Protein AF-A0A947P229-F1 (afdb_monomer_lite)

Structure (mmCIF, N/CA/C/O backbone):
data_AF-A0A947P229-F1
#
_entry.id   AF-A0A947P229-F1
#
loop_
_atom_site.group_PDB
_atom_site.id
_atom_site.type_symbol
_atom_site.label_atom_id
_atom_site.label_alt_id
_atom_site.label_comp_id
_atom_site.label_asym_id
_atom_site.label_entity_id
_atom_site.label_seq_id
_atom_site.pdbx_PDB_ins_code
_atom_site.Cartn_x
_atom_site.Cartn_y
_atom_site.Cartn_z
_atom_site.occupancy
_atom_site.B_iso_or_equiv
_atom_site.auth_seq_id
_atom_site.auth_comp_id
_atom_site.auth_asym_id
_atom_site.auth_atom_id
_atom_site.pdbx_PDB_model_num
ATOM 1 N N . MET A 1 1 ? -79.446 -22.040 39.000 1.00 41.03 1 MET A N 1
ATOM 2 C CA . MET A 1 1 ? -77.979 -22.209 38.901 1.00 41.03 1 MET A CA 1
ATOM 3 C C . MET A 1 1 ? -77.369 -20.824 38.721 1.00 41.03 1 MET A C 1
ATOM 5 O O . MET A 1 1 ? -77.717 -20.175 37.747 1.00 41.03 1 MET A O 1
ATOM 9 N N . SER A 1 2 ? -76.586 -20.335 39.691 1.00 46.50 2 SER A N 1
ATOM 10 C CA . SER A 1 2 ? -75.969 -18.994 39.669 1.00 46.50 2 SER A CA 1
ATOM 11 C C . SER A 1 2 ? -74.492 -19.120 39.303 1.00 46.50 2 SER A C 1
ATOM 13 O O . SER A 1 2 ? -73.738 -19.811 39.989 1.00 46.50 2 SER A O 1
ATOM 15 N N . THR A 1 3 ? -74.101 -18.513 38.188 1.00 54.28 3 THR A N 1
ATOM 16 C CA . THR A 1 3 ? -72.767 -18.632 37.597 1.00 54.28 3 THR A CA 1
ATOM 17 C C . THR A 1 3 ? -71.863 -17.535 38.161 1.00 54.28 3 THR A C 1
ATOM 19 O O . THR A 1 3 ? -71.920 -16.389 37.720 1.00 54.28 3 THR A O 1
ATOM 22 N N . ASN A 1 4 ? -71.023 -17.872 39.143 1.00 56.62 4 ASN A N 1
ATOM 23 C CA . ASN A 1 4 ? -69.988 -16.970 39.655 1.00 56.62 4 ASN A CA 1
ATOM 24 C C . ASN A 1 4 ? -68.887 -16.803 38.597 1.00 56.62 4 ASN A C 1
ATOM 26 O O . ASN A 1 4 ? -68.043 -17.680 38.421 1.00 56.62 4 ASN A O 1
ATOM 30 N N . GLN A 1 5 ? -68.908 -15.686 37.873 1.00 63.47 5 GLN A N 1
ATOM 31 C CA . GLN A 1 5 ? -67.851 -15.329 36.930 1.00 63.47 5 GLN A CA 1
ATOM 32 C C . GLN A 1 5 ? -66.635 -14.812 37.709 1.00 63.47 5 GLN A C 1
ATOM 34 O O . GLN A 1 5 ? -66.685 -13.759 38.342 1.00 63.47 5 GLN A O 1
ATOM 39 N N . PHE A 1 6 ? -65.533 -15.562 37.670 1.00 57.56 6 PHE A N 1
ATOM 40 C CA . PHE A 1 6 ? -64.245 -15.115 38.196 1.00 57.56 6 PHE A CA 1
ATOM 41 C C . PHE A 1 6 ? -63.617 -14.108 37.228 1.00 57.56 6 PHE A C 1
ATOM 43 O O . PHE A 1 6 ? -63.179 -14.466 36.136 1.00 57.56 6 PHE A O 1
ATOM 50 N N . VAL A 1 7 ? -63.558 -12.841 37.635 1.00 64.19 7 VAL A N 1
ATOM 51 C CA . VAL A 1 7 ? -62.870 -11.779 36.892 1.00 64.19 7 VAL A CA 1
ATOM 52 C C . VAL A 1 7 ? -61.432 -11.685 37.395 1.00 64.19 7 VAL A C 1
ATOM 54 O O . VAL A 1 7 ? -61.172 -11.160 38.476 1.00 64.19 7 VAL A O 1
ATOM 57 N N . VAL A 1 8 ? -60.479 -12.187 36.610 1.00 61.34 8 VAL A N 1
ATOM 58 C CA . VAL A 1 8 ? -59.045 -12.019 36.883 1.00 61.34 8 VAL A CA 1
ATOM 59 C C . VAL A 1 8 ? -58.591 -10.701 36.257 1.00 61.34 8 VAL A C 1
ATOM 61 O O . VAL A 1 8 ? -58.497 -10.573 35.038 1.00 61.34 8 VAL A O 1
ATOM 64 N N . ARG A 1 9 ? -58.332 -9.690 37.091 1.00 62.00 9 ARG A N 1
ATOM 65 C CA . ARG A 1 9 ? -57.817 -8.391 36.641 1.00 62.00 9 ARG A CA 1
ATOM 66 C C . ARG A 1 9 ? -56.302 -8.518 36.431 1.00 62.00 9 ARG A C 1
ATOM 68 O O . ARG A 1 9 ? -55.552 -8.589 37.400 1.00 62.00 9 ARG A O 1
ATOM 75 N N . ILE A 1 10 ? -55.855 -8.575 35.176 1.00 63.66 10 ILE A N 1
ATOM 76 C CA . ILE A 1 10 ? -54.425 -8.588 34.827 1.00 63.66 10 ILE A CA 1
ATOM 77 C C . ILE A 1 10 ? -53.853 -7.210 35.172 1.00 63.66 10 ILE A C 1
ATOM 79 O O . ILE A 1 10 ? -54.095 -6.230 34.470 1.00 63.66 10 ILE A O 1
ATOM 83 N N . VAL A 1 11 ? -53.130 -7.119 36.287 1.00 62.41 11 VAL A N 1
ATOM 84 C CA . VAL A 1 11 ? -52.415 -5.900 36.669 1.00 62.41 11 VAL A CA 1
ATOM 85 C C . VAL A 1 11 ? -51.140 -5.851 35.838 1.00 62.41 11 VAL A C 1
ATOM 87 O O . VAL A 1 11 ? -50.210 -6.622 36.065 1.00 62.41 11 VAL A O 1
ATOM 90 N N . GLN A 1 12 ? -51.112 -4.977 34.835 1.00 62.62 12 GLN A N 1
ATOM 91 C CA . GLN A 1 12 ? -49.904 -4.711 34.065 1.00 62.62 12 GLN A CA 1
ATOM 92 C C . GLN A 1 12 ? -48.871 -4.090 35.026 1.00 62.62 12 GLN A C 1
ATOM 94 O O . GLN A 1 12 ? -49.169 -3.053 35.628 1.00 62.62 1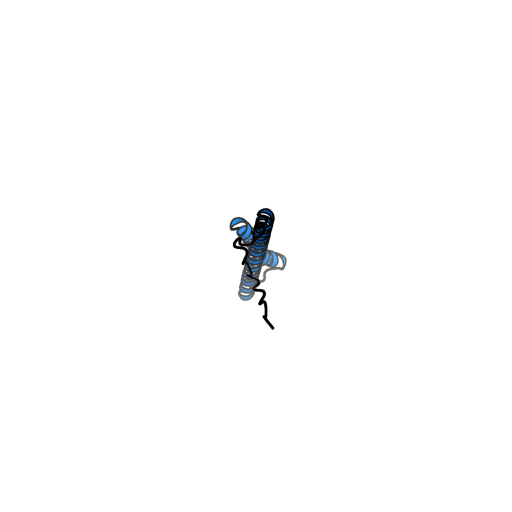2 GLN A O 1
ATOM 99 N N . PRO A 1 13 ? -47.696 -4.705 35.246 1.00 59.41 13 PRO A N 1
ATOM 100 C CA . PRO A 1 13 ? -46.694 -4.124 36.131 1.00 59.41 13 PRO A CA 1
ATOM 101 C C . PRO A 1 13 ? -46.264 -2.766 35.558 1.00 59.41 13 PRO A C 1
ATOM 103 O O . PRO A 1 13 ? -45.750 -2.689 34.444 1.00 59.41 13 PRO A O 1
ATOM 106 N N . SER A 1 14 ? -46.508 -1.679 36.299 1.00 57.94 14 SER A N 1
ATOM 107 C CA . SER A 1 14 ? -46.208 -0.303 35.857 1.00 57.94 14 SER A CA 1
ATOM 108 C C . SER A 1 14 ? -44.711 0.026 35.868 1.00 57.94 14 SER A C 1
ATOM 110 O O . SER A 1 14 ? -44.288 1.065 35.359 1.00 57.94 14 SER A O 1
ATOM 112 N N . ALA A 1 15 ? -43.888 -0.865 36.419 1.00 60.56 15 ALA A N 1
ATOM 113 C CA . ALA A 1 15 ? -42.445 -0.758 36.365 1.00 60.56 15 ALA A CA 1
ATOM 114 C C . ALA A 1 15 ? -41.949 -1.330 35.032 1.00 60.56 15 ALA A C 1
ATOM 116 O O . ALA A 1 15 ? -41.963 -2.543 34.820 1.00 60.56 15 ALA A O 1
ATOM 117 N N . LYS A 1 16 ? -41.482 -0.450 34.133 1.00 61.53 16 LYS A N 1
ATOM 118 C CA . LYS A 1 16 ? -40.659 -0.866 32.989 1.00 61.53 16 LYS A CA 1
ATOM 119 C C . LYS A 1 16 ? -39.529 -1.747 33.543 1.00 61.53 16 LYS A C 1
ATOM 121 O O . LYS A 1 16 ? -38.842 -1.278 34.455 1.00 61.53 16 LYS A O 1
ATOM 126 N N . PRO A 1 17 ? -39.330 -2.984 33.052 1.00 59.75 17 PRO A N 1
ATOM 127 C CA . PRO A 1 17 ? -38.217 -3.805 33.505 1.00 59.75 17 PRO A CA 1
ATOM 128 C C . PRO A 1 17 ? -36.942 -2.993 33.296 1.00 59.75 17 PRO A C 1
ATOM 130 O O . PRO A 1 17 ? -36.682 -2.514 32.189 1.00 59.75 17 PRO A O 1
ATOM 133 N N . ALA A 1 18 ? -36.205 -2.749 34.379 1.00 64.56 18 ALA A N 1
ATOM 134 C CA . ALA A 1 18 ? -34.943 -2.042 34.307 1.00 64.56 18 ALA A CA 1
ATOM 135 C C . ALA A 1 18 ? -34.004 -2.902 33.458 1.00 64.56 18 ALA A C 1
ATOM 137 O O . ALA A 1 18 ? -33.493 -3.917 33.927 1.00 64.56 18 ALA A O 1
ATOM 138 N N . LEU A 1 19 ? -33.844 -2.531 32.184 1.00 64.81 19 LEU A N 1
ATOM 139 C CA . LEU A 1 19 ? -32.833 -3.113 31.314 1.00 64.81 19 LEU A CA 1
ATOM 140 C C . LEU A 1 19 ? -31.503 -3.043 32.075 1.00 64.81 19 LEU A C 1
ATOM 142 O O . LEU A 1 19 ? -31.176 -1.967 32.593 1.00 64.81 19 LEU A O 1
ATOM 146 N N . PRO A 1 20 ? -30.769 -4.164 32.202 1.00 64.62 20 PRO A N 1
ATOM 147 C CA . PRO A 1 20 ? -29.491 -4.160 32.891 1.00 64.62 20 PRO A CA 1
ATOM 148 C C . PRO A 1 20 ? -28.633 -3.061 32.271 1.00 64.62 20 PRO A C 1
ATOM 150 O O . PRO A 1 20 ? -28.538 -2.958 31.045 1.00 64.62 20 PRO A O 1
ATOM 153 N N . LYS A 1 21 ? -28.088 -2.185 33.124 1.00 63.50 21 LYS A N 1
ATOM 154 C CA . LYS A 1 21 ? -27.193 -1.108 32.697 1.00 63.50 21 LYS A CA 1
ATOM 155 C C . LYS A 1 21 ? -26.084 -1.773 31.893 1.00 63.50 21 LYS A C 1
ATOM 157 O O . LYS A 1 21 ? -25.316 -2.542 32.457 1.00 63.50 21 LYS A O 1
ATOM 162 N N . VAL A 1 22 ? -26.076 -1.542 30.581 1.00 60.19 22 VAL A N 1
ATOM 163 C CA . VAL A 1 22 ? -25.064 -2.091 29.678 1.00 60.19 22 VAL A CA 1
ATOM 164 C C . VAL A 1 22 ? -23.712 -1.723 30.267 1.00 60.19 22 VAL A C 1
ATOM 166 O O . VAL A 1 22 ? -23.443 -0.541 30.480 1.00 60.19 22 VAL A O 1
ATOM 169 N N . ASP A 1 23 ? -22.907 -2.733 30.585 1.00 61.53 23 ASP A N 1
ATOM 170 C CA . ASP A 1 23 ? -21.588 -2.538 31.164 1.00 61.53 23 ASP A CA 1
ATOM 171 C C . ASP A 1 23 ? -20.785 -1.588 30.268 1.00 61.53 23 ASP A C 1
ATOM 173 O O . ASP A 1 23 ? -20.417 -1.912 29.134 1.00 61.53 23 ASP A O 1
ATOM 177 N N . ASN A 1 24 ? -20.523 -0.380 30.773 1.00 61.31 24 ASN A N 1
ATOM 178 C CA . ASN A 1 24 ? -19.772 0.654 30.056 1.00 61.31 24 ASN A CA 1
ATOM 179 C C . ASN A 1 24 ? -18.373 0.158 29.641 1.00 61.31 24 ASN A C 1
ATOM 181 O O . ASN A 1 24 ? -17.799 0.655 28.672 1.00 61.31 24 ASN A O 1
ATOM 185 N N . SER A 1 25 ? -17.836 -0.851 30.336 1.00 59.75 25 SER A N 1
ATOM 186 C CA . SER A 1 25 ? -16.579 -1.528 30.003 1.00 59.75 25 SER A CA 1
ATOM 187 C C . SER A 1 25 ? -16.654 -2.291 28.675 1.00 59.75 25 SER A C 1
ATOM 189 O O . SER A 1 25 ? -15.710 -2.241 27.888 1.00 59.75 25 SER A O 1
ATOM 191 N N . LEU A 1 26 ? -17.789 -2.924 28.369 1.00 61.47 26 LEU A N 1
ATOM 192 C CA . LEU A 1 26 ? -18.019 -3.666 27.127 1.00 61.47 26 LEU A CA 1
ATOM 193 C C . LEU A 1 26 ? -18.208 -2.726 25.930 1.00 61.47 26 LEU A C 1
ATOM 195 O O . LEU A 1 26 ? -17.680 -2.989 24.850 1.00 61.47 26 LEU A O 1
ATOM 199 N N . GLN A 1 27 ? -18.895 -1.594 26.121 1.00 61.88 27 GLN A N 1
ATOM 200 C CA . GLN A 1 27 ? -18.983 -0.539 25.100 1.00 61.88 27 GLN A CA 1
ATOM 201 C C . GLN A 1 27 ? -17.626 0.123 24.833 1.00 61.88 27 GLN A C 1
ATOM 203 O O . GLN A 1 27 ? -17.268 0.336 23.675 1.00 61.88 27 GLN A O 1
ATOM 208 N N . SER A 1 28 ? -16.862 0.406 25.890 1.00 61.75 28 SER A N 1
ATOM 209 C CA . SER A 1 28 ? -15.494 0.932 25.819 1.00 61.75 28 SER A CA 1
ATOM 210 C C . SER A 1 28 ? -14.562 -0.006 25.040 1.00 61.75 28 SER A C 1
ATOM 212 O O . SER A 1 28 ? -13.905 0.422 24.089 1.00 61.75 28 SER A O 1
ATOM 214 N N . ALA A 1 29 ? -14.581 -1.305 25.356 1.00 64.88 29 ALA A N 1
ATOM 215 C CA . ALA A 1 29 ? -13.790 -2.313 24.654 1.00 64.88 29 ALA A CA 1
ATOM 216 C C . ALA A 1 29 ? -14.167 -2.414 23.165 1.00 64.88 29 ALA A C 1
ATOM 218 O O . ALA A 1 29 ? -13.287 -2.447 22.307 1.00 64.88 29 ALA A O 1
ATOM 219 N N . ARG A 1 30 ? -15.468 -2.380 22.835 1.00 66.94 30 ARG A N 1
ATOM 220 C CA . ARG A 1 30 ? -15.948 -2.370 21.441 1.00 66.94 30 ARG A CA 1
ATOM 221 C C . ARG A 1 30 ? -15.509 -1.119 20.683 1.00 66.94 30 ARG A C 1
ATOM 223 O O . ARG A 1 30 ? -15.118 -1.207 19.523 1.00 66.94 30 ARG A O 1
ATOM 230 N N . LYS A 1 31 ? -15.546 0.043 21.340 1.00 69.94 31 LYS A N 1
ATOM 231 C CA . LYS A 1 31 ? -15.107 1.317 20.761 1.00 69.94 31 LYS A CA 1
ATOM 232 C C . LYS A 1 31 ? -13.602 1.306 20.478 1.00 69.94 31 LYS A C 1
ATOM 234 O O . LYS A 1 31 ? -13.204 1.707 19.390 1.00 69.94 31 LYS A O 1
ATOM 239 N N . ASN A 1 32 ? -12.791 0.777 21.395 1.00 65.56 32 ASN A N 1
ATOM 240 C CA . ASN A 1 32 ? -11.345 0.627 21.202 1.00 65.56 32 ASN A CA 1
ATOM 241 C C . ASN A 1 32 ? -10.997 -0.395 20.112 1.00 65.56 32 ASN A C 1
ATOM 243 O O . ASN A 1 32 ? -10.109 -0.136 19.301 1.00 65.56 32 ASN A O 1
ATOM 247 N N . ALA A 1 33 ? -11.718 -1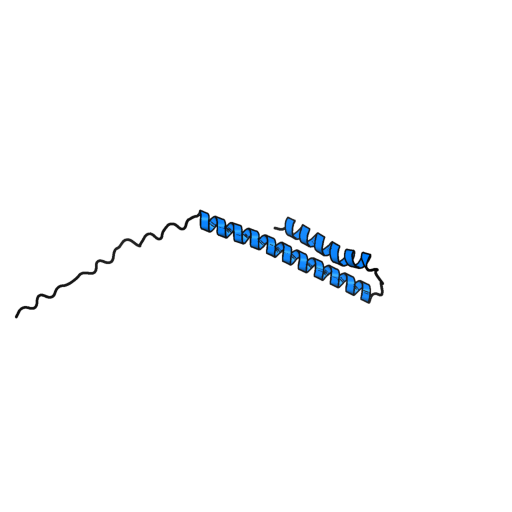.516 20.039 1.00 69.19 33 ALA A N 1
ATOM 248 C CA . ALA A 1 33 ? -11.541 -2.502 18.974 1.00 69.19 33 ALA A CA 1
ATOM 249 C C . ALA A 1 33 ? -11.846 -1.904 17.591 1.00 69.19 33 ALA A C 1
ATOM 251 O O . ALA A 1 33 ? -11.059 -2.069 16.662 1.00 69.19 33 ALA A O 1
ATOM 252 N N . ASN A 1 34 ? -12.930 -1.132 17.469 1.00 71.19 34 ASN A N 1
ATOM 253 C CA . ASN A 1 34 ? -13.267 -0.428 16.229 1.00 71.19 34 ASN A CA 1
ATOM 254 C C . ASN A 1 34 ? -12.212 0.623 15.847 1.00 71.19 34 ASN A C 1
ATOM 256 O O . ASN A 1 34 ? -11.938 0.818 14.666 1.00 71.19 34 ASN A O 1
ATOM 260 N N . LEU A 1 35 ? -11.598 1.284 16.833 1.00 73.25 35 LEU A 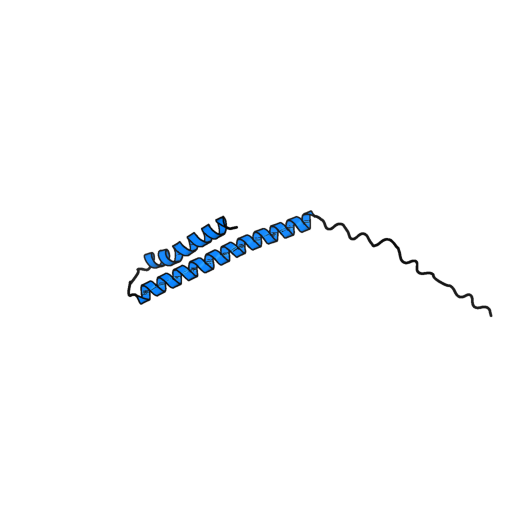N 1
ATOM 261 C CA . LEU A 1 35 ? -10.550 2.283 16.611 1.00 73.25 35 LEU A CA 1
ATOM 262 C C . LEU A 1 35 ? -9.251 1.633 16.107 1.00 73.25 35 LEU A C 1
ATOM 264 O O . LEU A 1 35 ? -8.647 2.124 15.157 1.00 73.25 35 LEU A O 1
ATOM 268 N N . LEU A 1 36 ? -8.865 0.484 16.672 1.00 74.38 36 LEU A N 1
ATOM 269 C CA . LEU A 1 36 ? -7.746 -0.327 16.177 1.00 74.38 36 LEU A CA 1
ATOM 270 C C . LEU A 1 36 ? -8.001 -0.843 14.757 1.00 74.38 36 LEU A C 1
ATOM 272 O O . LEU A 1 36 ? -7.122 -0.748 13.902 1.00 74.38 36 LEU A O 1
ATOM 276 N N . PHE A 1 37 ? -9.212 -1.334 14.487 1.00 75.38 37 PHE A N 1
ATOM 277 C CA . PHE A 1 37 ? -9.586 -1.822 13.161 1.00 75.38 37 PHE A CA 1
ATOM 278 C C . PHE A 1 37 ? -9.561 -0.701 12.113 1.00 75.38 37 PHE A C 1
ATOM 280 O O . PHE A 1 37 ? -9.056 -0.896 11.012 1.00 75.38 37 PHE A O 1
ATOM 287 N N . SER A 1 38 ? -10.029 0.496 12.482 1.00 75.25 38 SER A N 1
ATOM 288 C CA . SER A 1 38 ? -9.961 1.699 11.645 1.00 75.25 38 SER A CA 1
ATOM 289 C C . SER A 1 38 ? -8.514 2.093 11.321 1.00 75.25 38 SER A C 1
ATOM 291 O O . SER A 1 38 ? -8.183 2.328 10.161 1.00 75.25 38 SER A O 1
ATOM 293 N N . LYS A 1 39 ? -7.610 2.066 12.312 1.00 73.75 39 LYS A N 1
ATOM 294 C CA . LYS A 1 39 ? -6.181 2.347 12.087 1.00 73.75 39 LYS A CA 1
ATOM 295 C C . LYS A 1 39 ? -5.529 1.342 11.139 1.00 73.75 39 LYS A C 1
ATOM 297 O O . LYS A 1 39 ? -4.819 1.747 10.223 1.00 73.75 39 LYS A O 1
ATOM 302 N N . ILE A 1 40 ? -5.798 0.047 11.316 1.00 78.69 40 ILE A N 1
ATOM 303 C CA . ILE A 1 40 ? -5.280 -1.004 10.424 1.00 78.69 40 ILE A CA 1
ATOM 304 C C . ILE A 1 40 ? -5.812 -0.809 9.000 1.00 78.69 40 ILE A C 1
ATOM 306 O O . ILE A 1 40 ? -5.054 -0.908 8.035 1.00 78.69 40 ILE A O 1
ATOM 310 N N . MET A 1 41 ? -7.098 -0.479 8.865 1.00 79.50 41 MET A N 1
ATOM 311 C CA . MET A 1 41 ? -7.724 -0.234 7.570 1.00 79.50 41 MET A CA 1
ATOM 312 C C . MET A 1 41 ? -7.094 0.971 6.864 1.00 79.50 41 MET A C 1
ATOM 314 O O . MET A 1 41 ? -6.713 0.855 5.701 1.00 79.50 41 MET A O 1
ATOM 318 N N . ASN A 1 42 ? -6.872 2.080 7.570 1.00 77.81 42 ASN A N 1
ATOM 319 C CA . ASN A 1 42 ? -6.234 3.267 7.003 1.00 77.81 42 ASN A CA 1
ATOM 320 C C . ASN A 1 42 ? -4.787 3.001 6.559 1.00 77.81 42 ASN A C 1
ATOM 322 O O . ASN A 1 42 ? -4.404 3.419 5.469 1.00 77.81 42 ASN A O 1
ATOM 326 N N . VAL A 1 43 ? -4.006 2.241 7.337 1.00 77.62 43 VAL A N 1
ATOM 327 C CA . VAL A 1 43 ? -2.649 1.824 6.936 1.00 77.62 43 VAL A CA 1
ATOM 328 C C . VAL A 1 43 ? -2.688 0.930 5.693 1.00 77.62 43 VAL A C 1
ATOM 330 O O . VAL A 1 43 ? -1.880 1.109 4.780 1.00 77.62 43 VAL A O 1
ATOM 333 N N . SER A 1 44 ? -3.643 -0.003 5.619 1.00 78.19 44 SER A N 1
ATOM 334 C CA . SER A 1 44 ? -3.795 -0.881 4.453 1.00 78.19 44 SER A CA 1
ATOM 335 C C . SER A 1 44 ? -4.153 -0.101 3.185 1.00 78.19 44 SER A C 1
ATOM 337 O O . SER A 1 44 ? -3.555 -0.334 2.137 1.00 78.19 44 SER A O 1
ATOM 339 N N . ILE A 1 45 ? -5.051 0.885 3.294 1.00 81.44 45 ILE A N 1
ATOM 340 C CA . ILE A 1 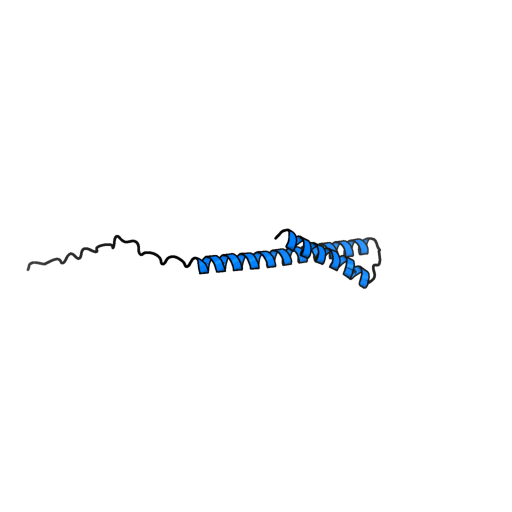45 ? -5.448 1.761 2.187 1.00 81.44 45 ILE A CA 1
ATOM 341 C C . ILE A 1 45 ? -4.258 2.618 1.749 1.00 81.44 45 ILE A C 1
ATOM 343 O O . ILE A 1 45 ? -3.961 2.678 0.557 1.00 81.44 45 ILE A O 1
ATOM 347 N N . GLY A 1 46 ? -3.532 3.220 2.696 1.00 76.56 46 GLY A N 1
ATOM 348 C CA . GLY A 1 46 ? -2.326 3.994 2.407 1.00 76.56 46 GLY A CA 1
ATOM 349 C C . GLY A 1 46 ? -1.272 3.182 1.658 1.00 76.56 46 GLY A C 1
ATOM 350 O O . GLY A 1 46 ? -0.747 3.637 0.643 1.00 76.56 46 GLY A O 1
ATOM 351 N N . SER A 1 47 ? -1.020 1.945 2.094 1.00 78.88 47 SER A N 1
ATOM 352 C CA . SER A 1 47 ? -0.098 1.031 1.412 1.00 78.88 47 SER A CA 1
ATOM 353 C C . SER A 1 47 ? -0.548 0.711 -0.016 1.00 78.88 47 SER A C 1
ATOM 355 O O . SER A 1 47 ? 0.258 0.793 -0.942 1.00 78.88 47 SER A O 1
ATOM 357 N N . LEU A 1 48 ? -1.833 0.411 -0.220 1.00 82.31 48 LEU A N 1
ATOM 358 C CA . LEU A 1 48 ? -2.387 0.065 -1.532 1.00 82.31 48 LEU A CA 1
ATOM 359 C C . LEU A 1 48 ? -2.290 1.236 -2.520 1.00 82.31 48 LEU A C 1
ATOM 361 O O . LEU A 1 48 ? -1.912 1.051 -3.679 1.00 82.31 48 LEU A O 1
ATOM 365 N N . VAL A 1 49 ? -2.570 2.453 -2.046 1.00 83.69 49 VAL A N 1
ATOM 366 C CA . VAL A 1 49 ? -2.427 3.689 -2.828 1.00 83.69 49 VAL A CA 1
ATOM 367 C C . VAL A 1 49 ? -0.962 3.929 -3.196 1.00 83.69 49 VAL A C 1
ATOM 369 O O . VAL A 1 49 ? -0.664 4.210 -4.357 1.00 83.69 49 VAL A O 1
ATOM 372 N N . GLY A 1 50 ? -0.041 3.763 -2.242 1.00 81.88 50 GLY A N 1
ATOM 373 C CA . GLY A 1 50 ? 1.392 3.929 -2.479 1.00 81.88 50 GLY A CA 1
ATOM 374 C C . GLY A 1 50 ? 1.954 2.930 -3.497 1.00 81.88 50 GLY A C 1
ATOM 375 O O . GLY A 1 50 ? 2.654 3.340 -4.423 1.00 81.88 50 GLY A O 1
ATOM 376 N N . ILE A 1 51 ? 1.579 1.648 -3.405 1.00 84.12 51 ILE A N 1
ATOM 377 C CA . ILE A 1 51 ? 1.992 0.622 -4.379 1.00 84.12 51 ILE A CA 1
ATOM 378 C C . ILE A 1 51 ? 1.458 0.971 -5.768 1.00 84.12 51 ILE A C 1
ATOM 380 O O . ILE A 1 51 ? 2.204 0.939 -6.746 1.00 84.12 51 ILE A O 1
ATOM 384 N N . THR A 1 52 ? 0.180 1.342 -5.863 1.00 83.75 52 THR A N 1
ATOM 385 C CA . THR A 1 52 ? -0.452 1.665 -7.149 1.00 83.75 52 THR A CA 1
ATOM 386 C C . THR A 1 52 ? 0.228 2.862 -7.812 1.00 83.75 52 THR A C 1
ATOM 388 O O . THR A 1 52 ? 0.556 2.800 -8.996 1.00 83.75 52 THR A O 1
ATOM 391 N N . ALA A 1 53 ? 0.519 3.923 -7.053 1.00 83.12 53 ALA A N 1
ATOM 392 C CA . ALA A 1 53 ? 1.258 5.079 -7.555 1.00 83.12 53 ALA A CA 1
ATOM 393 C C . ALA A 1 53 ? 2.663 4.692 -8.050 1.00 83.12 53 ALA A C 1
ATOM 395 O O . ALA A 1 53 ? 3.059 5.078 -9.149 1.00 83.12 53 ALA A O 1
ATOM 396 N N . GLY A 1 54 ? 3.390 3.875 -7.282 1.00 82.94 54 GLY A N 1
ATOM 397 C CA . GLY A 1 54 ? 4.710 3.379 -7.667 1.00 82.94 54 GLY A CA 1
ATOM 398 C C . GLY A 1 54 ? 4.696 2.538 -8.949 1.00 82.94 54 GLY A C 1
ATOM 399 O O . GLY A 1 54 ? 5.548 2.716 -9.820 1.00 82.94 54 GLY A O 1
ATOM 400 N N . VAL A 1 55 ? 3.690 1.673 -9.117 1.00 83.88 55 VAL A N 1
ATOM 401 C CA . VAL A 1 55 ? 3.498 0.871 -10.339 1.00 83.88 55 VAL A CA 1
ATOM 402 C C . VAL A 1 55 ? 3.172 1.756 -11.543 1.00 83.88 55 VAL A C 1
ATOM 404 O O . VAL A 1 55 ? 3.727 1.541 -12.620 1.00 83.88 55 VAL A O 1
ATOM 407 N N . VAL A 1 56 ? 2.319 2.772 -11.378 1.00 85.50 56 VAL A N 1
ATOM 408 C CA . VAL A 1 56 ? 2.001 3.729 -12.452 1.00 85.50 56 VAL A CA 1
ATOM 409 C C . VAL A 1 56 ? 3.257 4.475 -12.900 1.00 85.50 56 VAL A C 1
ATOM 411 O O . VAL A 1 56 ? 3.515 4.559 -14.098 1.00 85.50 56 VAL A O 1
ATOM 414 N N . ILE A 1 57 ? 4.075 4.958 -11.960 1.00 84.50 57 ILE A N 1
ATOM 415 C CA . ILE A 1 57 ? 5.335 5.648 -12.270 1.00 84.50 57 ILE A CA 1
ATOM 416 C C . ILE A 1 57 ? 6.298 4.709 -13.009 1.00 84.50 57 ILE A C 1
ATOM 418 O O . ILE A 1 57 ? 6.858 5.092 -14.036 1.00 84.50 57 ILE A O 1
ATOM 422 N N . TYR A 1 58 ? 6.450 3.467 -12.540 1.00 83.75 58 TYR A N 1
ATOM 423 C CA . TYR A 1 58 ? 7.283 2.462 -13.204 1.00 83.75 58 TYR A CA 1
ATOM 424 C C . TYR A 1 58 ? 6.826 2.187 -14.647 1.00 83.75 58 TYR A C 1
ATOM 426 O O . TYR A 1 58 ? 7.646 2.158 -15.566 1.00 83.75 58 TYR A O 1
ATOM 434 N N . LEU A 1 59 ? 5.517 2.037 -14.873 1.00 82.56 59 LEU A N 1
ATOM 435 C CA . LEU A 1 59 ? 4.957 1.833 -16.210 1.00 82.56 59 LEU A CA 1
ATOM 436 C C . LEU A 1 59 ? 5.168 3.051 -17.116 1.00 82.56 59 LEU A C 1
ATOM 438 O O . LEU A 1 59 ? 5.538 2.878 -18.273 1.00 82.56 59 LEU A O 1
ATOM 442 N N . MET A 1 60 ? 4.992 4.268 -16.598 1.00 83.31 60 MET A N 1
ATOM 443 C CA . MET A 1 60 ? 5.246 5.502 -17.351 1.00 83.31 60 MET A CA 1
ATOM 444 C C . MET A 1 60 ? 6.711 5.613 -17.777 1.00 83.31 60 MET A C 1
ATOM 446 O O . MET A 1 60 ? 6.997 5.888 -18.940 1.00 83.31 60 MET A O 1
ATOM 450 N N . LEU A 1 61 ? 7.645 5.320 -16.870 1.00 83.75 61 LEU A N 1
ATOM 451 C CA . LEU A 1 61 ? 9.076 5.308 -17.178 1.00 83.75 61 LEU A CA 1
ATOM 452 C C . LEU A 1 61 ? 9.423 4.264 -18.246 1.00 83.75 61 LEU A C 1
ATOM 454 O O . LEU A 1 61 ? 10.201 4.546 -19.159 1.00 83.75 61 LEU A O 1
ATOM 458 N N . LYS A 1 62 ? 8.776 3.094 -18.188 1.00 81.44 62 LYS A N 1
ATOM 459 C CA . LYS A 1 62 ? 8.921 2.040 -19.196 1.00 81.44 62 LYS A CA 1
ATOM 460 C C . LYS A 1 62 ? 8.371 2.454 -20.566 1.00 81.44 62 LYS A C 1
ATOM 462 O O . LYS A 1 62 ? 8.987 2.129 -21.576 1.00 81.44 62 LYS A O 1
ATOM 467 N N . ILE A 1 63 ? 7.256 3.189 -20.616 1.00 82.56 63 ILE A N 1
ATOM 468 C CA . ILE A 1 63 ? 6.674 3.724 -21.864 1.00 82.56 63 ILE A CA 1
ATOM 469 C C . ILE A 1 63 ? 7.596 4.774 -22.503 1.00 82.56 63 ILE A C 1
ATOM 471 O O . ILE A 1 63 ? 7.724 4.810 -23.723 1.00 82.56 63 ILE A O 1
ATOM 475 N N . ILE A 1 64 ? 8.277 5.589 -21.693 1.00 84.19 64 ILE A N 1
ATOM 476 C CA . ILE A 1 64 ? 9.228 6.620 -22.155 1.00 84.19 64 ILE A CA 1
ATOM 477 C C . ILE A 1 64 ? 10.550 5.996 -22.663 1.00 84.19 64 ILE A C 1
ATOM 479 O O . ILE A 1 64 ? 11.397 6.687 -23.224 1.00 84.19 64 ILE A O 1
ATOM 483 N N . GLY A 1 65 ? 10.725 4.678 -22.524 1.00 76.38 65 GLY A N 1
ATOM 484 C CA . GLY A 1 65 ? 11.917 3.960 -22.980 1.00 76.38 65 GLY A CA 1
ATOM 485 C C . GLY A 1 65 ? 13.086 4.022 -21.995 1.00 76.38 65 GLY A C 1
ATOM 486 O O . GLY A 1 65 ? 14.197 3.621 -22.342 1.00 76.38 65 GLY A O 1
ATOM 487 N N . LEU A 1 66 ? 12.852 4.489 -20.763 1.00 77.31 66 LEU A N 1
ATOM 488 C CA . LEU A 1 66 ? 13.855 4.436 -19.708 1.00 77.31 66 LEU A CA 1
ATOM 489 C C . LEU A 1 66 ? 13.917 2.998 -19.183 1.00 77.31 66 LEU A C 1
ATOM 491 O O . LEU A 1 66 ? 13.005 2.526 -18.501 1.00 77.31 66 LEU A O 1
ATOM 495 N N . ASN A 1 67 ? 14.976 2.275 -19.544 1.00 72.75 67 ASN A N 1
ATOM 496 C CA . ASN A 1 67 ? 15.161 0.906 -19.085 1.00 72.75 67 ASN A CA 1
ATOM 497 C C . ASN A 1 67 ? 15.822 0.922 -17.707 1.00 72.75 67 ASN A C 1
ATOM 499 O O . ASN A 1 67 ? 17.037 1.042 -17.578 1.00 72.75 67 ASN A O 1
ATOM 503 N N . ILE A 1 68 ? 14.978 0.866 -16.689 1.00 71.00 68 ILE A N 1
ATOM 504 C CA . ILE A 1 68 ? 15.362 0.916 -15.286 1.00 71.00 68 ILE A CA 1
ATOM 505 C C . ILE A 1 68 ? 15.629 -0.516 -14.814 1.00 71.00 68 ILE A C 1
ATOM 507 O O . ILE A 1 68 ? 14.779 -1.396 -14.980 1.00 71.00 68 ILE A O 1
ATOM 511 N N . GLY A 1 69 ? 16.810 -0.763 -14.248 1.00 72.62 69 GLY A N 1
ATOM 512 C CA . GLY A 1 69 ? 17.215 -2.074 -13.755 1.00 72.62 69 GLY A CA 1
ATOM 513 C C . GLY A 1 69 ? 16.329 -2.569 -12.606 1.00 72.62 69 GLY A C 1
ATOM 514 O O . GLY A 1 69 ? 15.614 -1.806 -11.954 1.00 72.62 69 GLY A O 1
ATOM 515 N N . GLY A 1 70 ? 16.387 -3.872 -12.312 1.00 70.25 70 GLY A N 1
ATOM 516 C CA . GLY A 1 70 ? 15.515 -4.493 -11.304 1.00 70.25 70 GLY A CA 1
ATOM 517 C C . GLY A 1 70 ? 15.600 -3.845 -9.911 1.00 70.25 70 GLY A C 1
ATOM 518 O O . GLY A 1 70 ? 14.575 -3.670 -9.257 1.00 70.25 70 GLY A O 1
ATOM 519 N N . VAL A 1 71 ? 16.791 -3.408 -9.488 1.00 70.25 71 VAL A N 1
ATOM 520 C CA . VAL A 1 71 ? 17.017 -2.747 -8.184 1.00 70.25 71 VAL A CA 1
ATOM 521 C C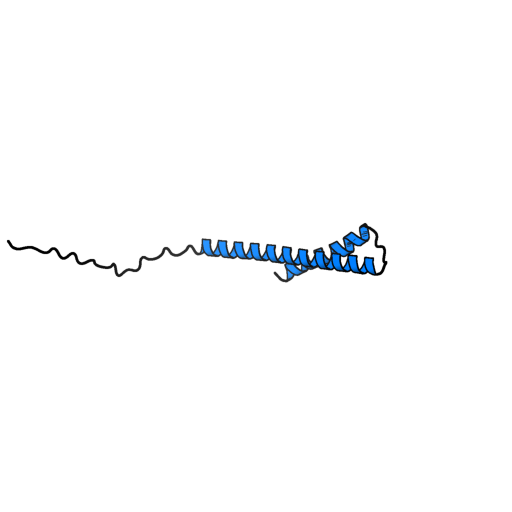 . VAL A 1 71 ? 16.418 -1.339 -8.137 1.00 70.25 71 VAL A C 1
ATOM 523 O O . VAL A 1 71 ? 15.903 -0.902 -7.117 1.00 70.25 71 VAL A O 1
ATOM 526 N N . GLU A 1 72 ? 16.445 -0.619 -9.248 1.00 71.56 72 GLU A N 1
ATOM 527 C CA . GLU A 1 72 ? 15.903 0.736 -9.331 1.00 71.56 72 GLU A CA 1
ATOM 528 C C . GLU A 1 72 ? 14.365 0.692 -9.428 1.00 71.56 72 GLU A C 1
ATOM 530 O O . GLU A 1 72 ? 13.667 1.526 -8.849 1.00 71.56 72 GLU A O 1
ATOM 535 N N . SER A 1 73 ? 13.817 -0.347 -10.072 1.00 71.19 73 SER A N 1
ATOM 536 C CA . SER A 1 73 ? 12.370 -0.581 -10.150 1.00 71.19 73 SER A CA 1
ATOM 537 C C . SER A 1 73 ? 11.726 -0.856 -8.785 1.00 71.19 73 SER A C 1
ATOM 539 O O . SER A 1 73 ? 10.630 -0.364 -8.506 1.00 71.19 73 SER A O 1
ATOM 541 N N . SER A 1 74 ? 12.418 -1.574 -7.893 1.00 71.69 74 SER A N 1
ATOM 542 C CA . SER A 1 74 ? 11.920 -1.853 -6.543 1.00 71.69 74 SER A CA 1
ATOM 543 C C . SER A 1 74 ? 11.932 -0.613 -5.649 1.00 71.69 74 SER A C 1
ATOM 545 O O . SER A 1 74 ? 11.052 -0.479 -4.802 1.00 71.69 74 SER A O 1
ATOM 547 N N . VAL A 1 75 ? 12.845 0.337 -5.873 1.00 78.31 75 VAL A N 1
ATOM 548 C CA . VAL A 1 75 ? 12.844 1.638 -5.182 1.00 78.31 75 VAL A CA 1
ATOM 549 C C . VAL A 1 75 ? 11.686 2.512 -5.662 1.00 78.31 75 VAL A C 1
ATOM 551 O O . VAL A 1 75 ? 10.975 3.081 -4.839 1.00 78.31 75 VAL A O 1
ATOM 554 N N . ILE A 1 76 ? 11.434 2.577 -6.971 1.00 79.50 76 ILE A N 1
ATOM 555 C CA . ILE A 1 76 ? 10.342 3.387 -7.542 1.00 79.50 76 ILE A CA 1
ATOM 556 C C . ILE A 1 76 ? 8.969 2.911 -7.061 1.00 79.50 76 ILE A C 1
ATOM 558 O O . ILE A 1 76 ? 8.075 3.726 -6.848 1.00 79.50 76 ILE A O 1
ATOM 562 N N . ILE A 1 77 ? 8.802 1.604 -6.849 1.00 76.62 77 ILE A N 1
ATOM 563 C CA . ILE A 1 77 ? 7.548 1.033 -6.342 1.00 76.62 77 ILE A CA 1
ATOM 564 C C . ILE A 1 77 ? 7.501 1.058 -4.804 1.00 76.62 77 ILE A C 1
ATOM 566 O O . ILE A 1 77 ? 6.465 1.352 -4.199 1.00 76.62 77 ILE A O 1
ATOM 570 N N . GLY A 1 78 ? 8.624 0.769 -4.147 1.00 75.00 78 GLY A N 1
ATOM 571 C CA . GLY A 1 78 ? 8.710 0.638 -2.694 1.00 75.00 78 GLY A CA 1
ATOM 572 C C . GLY A 1 78 ? 8.694 1.969 -1.943 1.00 75.00 78 GLY A C 1
ATOM 573 O O . GLY A 1 78 ? 8.037 2.075 -0.908 1.00 75.00 78 GLY A O 1
ATOM 574 N N . LEU A 1 79 ? 9.362 3.005 -2.461 1.00 82.75 79 LEU A N 1
ATOM 575 C CA . LEU A 1 79 ? 9.473 4.302 -1.786 1.00 82.75 79 LEU A CA 1
ATOM 576 C C . LEU A 1 79 ? 8.107 4.997 -1.615 1.00 82.75 79 LEU A C 1
ATOM 578 O O . LEU A 1 79 ? 7.797 5.404 -0.492 1.00 82.75 79 LEU A O 1
ATOM 582 N N . PRO A 1 80 ? 7.239 5.077 -2.646 1.00 80.69 80 PRO A N 1
ATOM 583 C CA . PRO A 1 80 ? 5.897 5.640 -2.493 1.00 80.69 80 PRO A CA 1
ATOM 584 C C . PRO A 1 80 ? 5.045 4.852 -1.494 1.00 80.69 80 PRO A C 1
ATOM 586 O O . PRO A 1 80 ? 4.290 5.441 -0.727 1.00 80.69 80 PRO A O 1
ATOM 589 N N . SER A 1 81 ? 5.210 3.529 -1.446 1.00 75.38 81 SER A N 1
ATOM 590 C CA . SER A 1 81 ? 4.508 2.650 -0.505 1.00 75.38 81 SER A CA 1
ATOM 591 C C . SER A 1 81 ? 4.872 2.962 0.950 1.00 75.38 81 SER A C 1
ATOM 593 O O . SER A 1 81 ? 3.987 3.129 1.787 1.00 75.38 81 SER A O 1
ATOM 595 N N . ILE A 1 82 ? 6.167 3.103 1.248 1.00 79.94 82 ILE A N 1
ATOM 596 C CA . ILE A 1 82 ? 6.664 3.421 2.596 1.00 79.94 82 ILE A CA 1
ATOM 597 C C . ILE A 1 82 ? 6.239 4.831 3.019 1.00 79.94 82 ILE A C 1
ATOM 599 O O . ILE A 1 82 ? 5.768 5.019 4.141 1.00 79.94 82 ILE A O 1
ATOM 603 N N . LEU A 1 83 ? 6.357 5.813 2.119 1.00 83.00 83 LEU A N 1
ATOM 604 C CA . LEU A 1 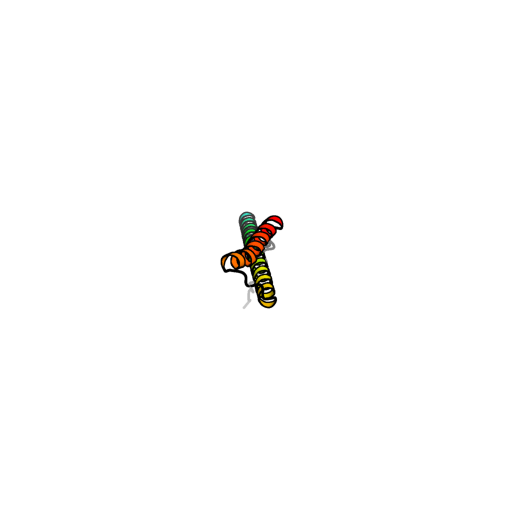83 ? 5.946 7.192 2.389 1.00 83.00 83 LEU A CA 1
ATOM 605 C C . LEU A 1 83 ? 4.456 7.285 2.721 1.00 83.00 83 LEU A C 1
ATOM 607 O O . LEU A 1 83 ? 4.076 8.004 3.643 1.00 83.00 83 LEU A O 1
ATOM 611 N N . MET A 1 84 ? 3.617 6.526 2.018 1.00 80.81 84 MET A N 1
ATOM 612 C CA . MET A 1 84 ? 2.173 6.578 2.224 1.00 80.81 84 MET A CA 1
ATOM 613 C C . MET A 1 84 ? 1.711 5.792 3.452 1.00 80.81 84 MET A C 1
ATOM 615 O O . MET A 1 84 ? 0.760 6.203 4.118 1.00 80.81 84 MET A O 1
ATOM 619 N N . ILE A 1 85 ? 2.429 4.730 3.825 1.00 78.38 85 ILE A N 1
ATOM 620 C CA . ILE A 1 85 ? 2.273 4.076 5.131 1.00 78.38 85 ILE A CA 1
ATOM 621 C C . ILE A 1 85 ? 2.607 5.067 6.254 1.00 78.38 85 ILE A C 1
ATOM 623 O O . ILE A 1 85 ? 1.795 5.253 7.156 1.00 78.38 85 ILE A O 1
ATOM 627 N N . LEU A 1 86 ? 3.750 5.758 6.176 1.00 81.00 86 LEU A N 1
ATOM 628 C CA . LEU A 1 86 ? 4.158 6.771 7.158 1.00 81.00 86 LEU A CA 1
ATOM 629 C C . LEU A 1 86 ? 3.150 7.925 7.254 1.00 81.00 86 LEU A C 1
ATOM 631 O O . LEU A 1 86 ? 2.754 8.297 8.356 1.00 81.00 86 LEU A O 1
ATOM 635 N N . ALA A 1 87 ? 2.675 8.448 6.122 1.00 76.25 87 ALA A N 1
ATOM 636 C CA . ALA A 1 87 ? 1.642 9.484 6.097 1.00 76.25 87 ALA A CA 1
ATOM 637 C C . ALA A 1 87 ? 0.329 9.008 6.744 1.00 76.25 87 ALA A C 1
ATOM 639 O O . ALA A 1 87 ? -0.313 9.763 7.474 1.00 76.25 87 ALA A O 1
ATOM 640 N N . SER A 1 88 ? -0.032 7.737 6.552 1.00 68.12 88 SER A N 1
ATOM 641 C CA . SER A 1 88 ? -1.220 7.139 7.172 1.00 68.12 88 SER A CA 1
ATOM 642 C C . SER A 1 88 ? -1.104 7.041 8.695 1.00 68.12 88 SER A C 1
ATOM 644 O O . SER A 1 88 ? -2.121 7.136 9.374 1.00 68.12 88 SER A O 1
ATOM 646 N N . PHE A 1 89 ? 0.109 6.915 9.248 1.00 69.56 89 PHE A N 1
ATOM 647 C CA . PHE A 1 89 ? 0.345 6.968 10.697 1.00 69.56 89 PHE A CA 1
ATOM 648 C C . PHE A 1 89 ? 0.292 8.386 11.280 1.00 69.56 89 PHE A C 1
ATOM 650 O O . PHE A 1 89 ? -0.022 8.528 12.455 1.00 69.56 89 PHE A O 1
ATOM 657 N N . VAL A 1 90 ? 0.603 9.421 10.493 1.00 70.94 90 VAL A N 1
ATOM 658 C CA . VAL A 1 90 ? 0.554 10.827 10.941 1.00 70.94 90 VAL A CA 1
ATOM 659 C C . VAL A 1 90 ? -0.875 11.376 10.915 1.00 70.94 90 VAL A C 1
ATOM 661 O O . VAL A 1 90 ? -1.235 12.208 11.743 1.00 70.94 90 VAL A O 1
ATOM 664 N N . ILE A 1 91 ? -1.689 10.920 9.960 1.00 59.69 91 ILE A N 1
ATOM 665 C CA . ILE A 1 91 ? -3.068 11.390 9.762 1.00 59.69 91 ILE A CA 1
ATOM 666 C C . ILE A 1 91 ? -4.081 10.631 10.661 1.00 59.69 91 ILE A C 1
ATOM 668 O O . ILE A 1 91 ? -5.189 11.127 10.866 1.00 59.69 91 ILE A O 1
ATOM 672 N N . CYS A 1 92 ? -3.718 9.463 11.221 1.00 50.19 92 CYS A N 1
ATOM 673 C CA . CYS A 1 92 ? -4.562 8.617 12.100 1.00 50.19 92 CYS A CA 1
ATOM 674 C C . CYS A 1 92 ? -4.281 8.753 13.604 1.00 50.19 92 CYS A C 1
ATOM 676 O O . CYS A 1 92 ? -5.197 8.421 14.399 1.00 50.19 92 CYS A O 1
#

Sequence (92 aa):
MSTNQFVVRIVQPSAKPALPKVDNSLQSARKNANLLFSKIMNVSIGSLVGITAGVVIYLMLKIIGLNIGGVESSVIIGLPSILMILASFVIC

Foldseek 3Di:
DDDPDDDDDPDDPPDDPPDPPPPVVVVVVVVVVVVVVVLVVLLVVLLVVQQVQLVVVLVVCVVVVNPDDPVRSCCSRVVSNVVSSVVSVVVD

pLDDT: mean 71.49, std 9.85, range [41.03, 85.5]

Secondary structure (DSSP, 8-state):
-------------SS--------HHHHHHHHHHHHHHHHHHHHHHHHHHHHHHHHHHHHHHHHTT----HHHHHHHHHHHHHHHHHHHHHH-

Radius of gyration: 32.06 Å; chains: 1; bounding box: 95×34×63 Å